Protein AF-A0A7X6IA04-F1 (afdb_monomer_lite)

Foldseek 3Di:
DDDDPDDPDPVVVVVVLVVCLVQQVVVHWDDDPPDPDTDHNVRSVVVVVVVVVVVCCVPVCVVCDDPCNPPVSVVVVVVVVVVVVVVVVVVVVVCCPDPVNCVVCVVVDDPPPDD

Sequence (115 aa):
MNTKWTYPFVKEYLRFVRKAFEITRAGGRIKIRWSDSPMDLQAWRREFINALDRRITKYGGLDGRGRKFDPDWQLWMCRDRHRLEDIRKRIRVYQFETREMQRRYGHLLARRDNF

Structure (mmCIF, N/CA/C/O backbone):
data_AF-A0A7X6IA04-F1
#
_entry.id   AF-A0A7X6IA04-F1
#
loop_
_atom_site.group_PDB
_atom_site.id
_atom_site.type_symbol
_atom_site.label_atom_id
_atom_site.label_alt_id
_atom_site.label_comp_id
_atom_site.label_asym_id
_atom_site.label_entity_id
_atom_site.label_seq_id
_atom_site.pdbx_PDB_ins_code
_atom_site.Cartn_x
_atom_site.Cartn_y
_atom_site.Cartn_z
_atom_site.occupancy
_atom_site.B_iso_or_equiv
_atom_site.auth_seq_id
_atom_site.auth_comp_id
_atom_site.auth_asym_id
_atom_site.auth_atom_id
_atom_site.pdbx_PDB_model_num
ATOM 1 N N . MET A 1 1 ? -3.483 -26.593 8.445 1.00 34.25 1 MET A N 1
ATOM 2 C CA . MET A 1 1 ? -3.410 -25.889 7.143 1.00 34.25 1 MET A CA 1
ATOM 3 C C . MET A 1 1 ? -3.422 -24.388 7.391 1.00 34.25 1 MET A C 1
ATOM 5 O O . MET A 1 1 ? -4.360 -23.897 8.000 1.00 34.25 1 MET A O 1
ATOM 9 N N . ASN A 1 2 ? -2.365 -23.667 7.008 1.00 36.56 2 ASN A N 1
ATOM 10 C CA . ASN A 1 2 ? -2.223 -22.239 7.300 1.00 36.56 2 ASN A CA 1
ATOM 11 C C . ASN A 1 2 ? -2.650 -21.434 6.062 1.00 36.56 2 ASN A C 1
ATOM 13 O O . ASN A 1 2 ? -1.851 -21.211 5.155 1.00 36.56 2 ASN A O 1
ATOM 17 N N . THR A 1 3 ? -3.924 -21.045 5.982 1.00 40.47 3 THR A N 1
ATOM 18 C CA . THR A 1 3 ? -4.472 -20.272 4.857 1.00 40.47 3 THR A CA 1
ATOM 19 C C . THR A 1 3 ? -3.782 -18.909 4.818 1.00 40.47 3 THR A C 1
ATOM 21 O O . THR A 1 3 ? -4.011 -18.040 5.663 1.00 40.47 3 THR A O 1
ATOM 24 N N . LYS A 1 4 ? -2.842 -18.717 3.888 1.00 41.28 4 LYS A N 1
ATOM 25 C CA . LYS A 1 4 ? -2.248 -17.404 3.612 1.00 41.28 4 LYS A CA 1
ATOM 26 C C . LYS A 1 4 ? -3.313 -16.550 2.928 1.00 41.28 4 LYS A C 1
ATOM 28 O O . LYS A 1 4 ? -3.732 -16.853 1.820 1.00 41.28 4 LYS A O 1
ATOM 33 N N . TRP A 1 5 ? -3.739 -15.482 3.596 1.00 45.62 5 TRP A N 1
ATOM 34 C CA . TRP A 1 5 ? -4.585 -14.454 2.996 1.00 45.62 5 TRP A CA 1
ATOM 35 C C . TRP A 1 5 ? -3.695 -13.564 2.128 1.00 45.62 5 TRP A C 1
ATOM 37 O O . TRP A 1 5 ? -3.150 -12.562 2.588 1.00 45.62 5 TRP A O 1
ATOM 47 N N . THR A 1 6 ? -3.455 -13.988 0.893 1.00 49.25 6 THR A N 1
ATOM 48 C CA . THR A 1 6 ? -2.916 -13.128 -0.164 1.00 49.25 6 THR A CA 1
ATOM 49 C C . THR A 1 6 ? -4.061 -12.326 -0.766 1.00 49.25 6 THR A C 1
ATOM 51 O O . THR A 1 6 ? -5.107 -12.895 -1.052 1.00 49.25 6 THR A O 1
ATOM 54 N N . TYR A 1 7 ? -3.866 -11.019 -0.950 1.00 54.97 7 TYR A N 1
ATOM 55 C CA . TYR A 1 7 ? -4.827 -10.137 -1.617 1.00 54.97 7 TYR A CA 1
ATOM 56 C C . TYR A 1 7 ? -4.460 -10.061 -3.103 1.00 54.97 7 TYR A C 1
ATOM 58 O O . TYR A 1 7 ? -3.542 -9.308 -3.439 1.00 54.97 7 TYR A O 1
ATOM 66 N N . PRO A 1 8 ? -5.102 -10.841 -3.992 1.00 52.44 8 PRO A N 1
ATOM 67 C CA . PRO A 1 8 ? -4.774 -10.831 -5.415 1.00 52.44 8 PRO A CA 1
ATOM 68 C C . PRO A 1 8 ? -5.023 -9.460 -6.058 1.00 52.44 8 PRO A C 1
ATOM 70 O O . PRO A 1 8 ? -4.357 -9.116 -7.032 1.00 52.44 8 PRO A O 1
ATOM 73 N N . PHE A 1 9 ? -5.918 -8.638 -5.489 1.00 61.72 9 PHE A N 1
ATOM 74 C CA . PHE A 1 9 ? -6.287 -7.345 -6.063 1.00 61.72 9 PHE A CA 1
ATOM 75 C C . PHE A 1 9 ? -6.304 -6.206 -5.032 1.00 61.72 9 PHE A C 1
ATOM 77 O O . PHE A 1 9 ? -6.894 -6.307 -3.956 1.00 61.72 9 PHE A O 1
ATOM 84 N N . VAL A 1 10 ? -5.734 -5.051 -5.404 1.00 69.88 10 VAL A N 1
ATOM 85 C CA . VAL A 1 10 ? -5.694 -3.816 -4.585 1.00 69.88 10 VAL A CA 1
ATOM 86 C C . VAL A 1 10 ? -7.090 -3.377 -4.118 1.00 69.88 10 VAL A C 1
ATOM 88 O O . VAL A 1 10 ? -7.248 -2.867 -3.009 1.00 69.88 10 VAL A O 1
ATOM 91 N N . LYS A 1 11 ? -8.123 -3.617 -4.936 1.00 72.50 11 LYS A N 1
ATOM 92 C CA . LYS A 1 11 ? -9.519 -3.268 -4.626 1.00 72.50 11 LYS A CA 1
ATOM 93 C C . LYS A 1 11 ? -10.055 -3.991 -3.386 1.00 72.50 11 LYS A C 1
ATOM 95 O O . LYS A 1 11 ? -10.816 -3.397 -2.625 1.00 72.50 11 LYS A O 1
ATOM 100 N N . GLU A 1 12 ? -9.652 -5.238 -3.159 1.00 77.50 12 GLU A N 1
ATOM 101 C CA . GLU A 1 12 ? -10.089 -6.016 -1.994 1.00 77.50 12 GLU A CA 1
ATOM 102 C C . GLU A 1 12 ? -9.461 -5.469 -0.716 1.00 77.50 12 GLU A C 1
ATOM 104 O O . GLU A 1 12 ? -10.163 -5.213 0.259 1.00 77.50 12 GLU A O 1
ATOM 109 N N . TYR A 1 13 ? -8.158 -5.181 -0.756 1.00 79.69 13 TYR A N 1
ATOM 110 C CA . TYR A 1 13 ? -7.449 -4.544 0.351 1.00 79.69 13 TYR A CA 1
ATOM 111 C C . TYR A 1 13 ? -8.097 -3.209 0.753 1.00 79.69 13 TYR A C 1
ATOM 113 O O . TYR A 1 13 ? -8.370 -2.985 1.931 1.00 79.69 13 TYR A O 1
ATOM 121 N N . LEU A 1 14 ? -8.419 -2.348 -0.221 1.00 83.56 14 LEU A N 1
ATOM 122 C CA . LEU A 1 14 ? -9.096 -1.073 0.045 1.00 83.56 14 LEU A CA 1
ATOM 123 C C . LEU A 1 14 ? -10.481 -1.264 0.677 1.00 83.56 14 LEU A C 1
ATOM 125 O O . LEU A 1 14 ? -10.855 -0.498 1.565 1.00 83.56 14 LEU A O 1
ATOM 129 N N . ARG A 1 15 ? -11.233 -2.290 0.261 1.00 87.88 15 ARG A N 1
ATOM 130 C CA . ARG A 1 15 ? -12.533 -2.624 0.859 1.00 87.88 15 ARG A CA 1
ATOM 131 C C . ARG A 1 15 ? -12.386 -3.018 2.330 1.00 87.88 15 ARG A C 1
ATOM 133 O O . ARG A 1 15 ? -13.140 -2.518 3.160 1.00 87.88 15 ARG A O 1
ATOM 140 N N . PHE A 1 16 ? -11.402 -3.856 2.662 1.00 87.25 16 PHE A N 1
ATOM 141 C CA . PHE A 1 16 ? -11.127 -4.238 4.051 1.00 87.25 16 PHE A CA 1
ATOM 142 C C . PHE A 1 16 ? -10.721 -3.043 4.910 1.00 87.25 16 PHE A C 1
ATOM 144 O O . PHE A 1 16 ? -11.240 -2.885 6.012 1.00 87.25 16 PHE A O 1
ATOM 151 N N . VAL A 1 17 ? -9.847 -2.174 4.394 1.00 89.94 17 VAL A N 1
ATOM 152 C CA . VAL A 1 17 ? -9.420 -0.960 5.105 1.00 89.94 17 VAL A CA 1
ATOM 153 C C . VAL A 1 17 ? -10.605 -0.032 5.376 1.00 89.94 17 VAL A C 1
ATOM 155 O O . VAL A 1 17 ? -10.752 0.446 6.499 1.00 89.94 17 VAL A O 1
ATOM 158 N N . ARG A 1 18 ? -11.481 0.194 4.387 1.00 92.75 18 ARG A N 1
ATOM 159 C CA . ARG A 1 18 ? -12.690 1.018 4.569 1.00 92.75 18 ARG A CA 1
ATOM 160 C C . ARG A 1 18 ? -13.604 0.445 5.647 1.00 92.75 18 ARG A C 1
ATOM 162 O O . ARG A 1 18 ? -13.927 1.153 6.594 1.00 92.75 18 ARG A O 1
ATOM 169 N N . LYS A 1 19 ? -13.915 -0.850 5.564 1.00 93.56 19 LYS A N 1
ATOM 170 C CA . LYS A 1 19 ? -14.762 -1.536 6.547 1.00 93.56 19 LYS A CA 1
ATOM 171 C C . LYS A 1 19 ? -14.167 -1.494 7.960 1.00 93.56 19 LYS A C 1
ATOM 173 O O . LYS A 1 19 ? -14.884 -1.291 8.932 1.00 93.56 19 LYS A O 1
ATOM 178 N N . ALA A 1 20 ? -12.849 -1.638 8.082 1.00 92.25 20 ALA A N 1
ATOM 179 C CA . ALA A 1 20 ? -12.140 -1.505 9.352 1.00 92.25 20 ALA A CA 1
ATOM 180 C C . ALA A 1 20 ? -12.291 -0.097 9.960 1.00 92.25 20 ALA A C 1
ATOM 182 O O . ALA A 1 20 ? -12.535 0.035 11.160 1.00 92.25 20 ALA A O 1
ATOM 183 N N . PHE A 1 21 ? -12.203 0.956 9.140 1.00 94.56 21 PHE A N 1
ATOM 184 C CA . PHE A 1 21 ? -12.451 2.329 9.591 1.00 94.56 21 PHE A CA 1
ATOM 185 C C . PHE A 1 21 ? -13.916 2.595 9.946 1.00 94.56 21 PHE A C 1
ATOM 187 O O . PHE A 1 21 ? -14.166 3.307 10.911 1.00 94.56 21 PHE A O 1
ATOM 194 N N . GLU A 1 22 ? -14.874 2.026 9.216 1.00 95.94 22 GLU A N 1
ATOM 195 C CA . GLU A 1 22 ? -16.302 2.124 9.551 1.00 95.94 22 GLU A CA 1
ATOM 196 C C . GLU A 1 22 ? -16.588 1.518 10.931 1.00 95.94 22 GLU A C 1
ATOM 198 O O . GLU A 1 22 ? -17.131 2.197 11.800 1.00 95.94 22 GLU A O 1
ATOM 203 N N . ILE A 1 23 ? -16.136 0.279 11.165 1.00 94.38 23 ILE A N 1
ATOM 204 C CA . ILE A 1 23 ? -16.326 -0.428 12.442 1.00 94.38 23 ILE A CA 1
ATOM 205 C C . ILE A 1 23 ? -15.687 0.348 13.595 1.00 94.38 23 ILE A C 1
ATOM 207 O O . ILE A 1 23 ? -16.315 0.553 14.631 1.00 94.38 23 ILE A O 1
ATOM 211 N N . THR A 1 24 ? -14.441 0.792 13.424 1.00 95.25 24 THR A N 1
ATOM 212 C CA . THR A 1 24 ? -13.710 1.476 14.500 1.00 95.25 24 THR A CA 1
ATOM 213 C C . THR A 1 24 ? -14.230 2.885 14.780 1.00 95.25 24 THR A C 1
ATOM 215 O O . THR A 1 24 ? -14.240 3.304 15.934 1.00 95.25 24 THR A O 1
ATOM 218 N N . ARG A 1 25 ? -14.730 3.613 13.770 1.00 94.38 25 ARG A N 1
ATOM 219 C CA . ARG A 1 25 ? -15.402 4.911 13.972 1.00 94.38 25 ARG A CA 1
ATOM 220 C C . ARG A 1 25 ? -16.729 4.786 14.709 1.00 94.38 25 ARG A C 1
ATOM 222 O O . ARG A 1 25 ? -17.074 5.693 15.454 1.00 94.38 25 ARG A O 1
ATOM 229 N N . ALA A 1 26 ? -17.429 3.668 14.543 1.00 95.31 26 ALA A N 1
ATOM 230 C CA . ALA A 1 26 ? -18.634 3.354 15.307 1.00 95.31 26 ALA A CA 1
ATOM 231 C C . ALA A 1 26 ? -18.341 2.905 16.758 1.00 95.31 26 ALA A C 1
ATOM 233 O O . ALA A 1 26 ? -19.249 2.464 17.454 1.00 95.31 26 ALA A O 1
ATOM 234 N N . GLY A 1 27 ? -17.084 2.974 17.217 1.00 93.88 27 GLY A N 1
ATOM 235 C CA . GLY A 1 27 ? -16.670 2.532 18.554 1.00 93.88 27 GLY A CA 1
ATOM 236 C C . GLY A 1 27 ? -16.366 1.034 18.658 1.00 93.88 27 GLY A C 1
ATOM 237 O O . GLY A 1 27 ? -16.009 0.548 19.731 1.00 93.88 27 GLY A O 1
ATOM 238 N N . GLY A 1 28 ? -16.465 0.293 17.553 1.00 94.31 28 GLY A N 1
ATOM 239 C CA . GLY A 1 28 ? -16.079 -1.111 17.492 1.00 94.31 28 GLY A CA 1
ATOM 240 C C . GLY A 1 28 ? -14.564 -1.312 17.579 1.00 94.31 28 GLY A C 1
ATOM 241 O O . GLY A 1 28 ? -13.763 -0.395 17.392 1.00 94.31 28 GLY A O 1
ATOM 242 N N . ARG A 1 29 ? -14.155 -2.558 17.824 1.00 94.50 29 ARG A N 1
ATOM 243 C CA . ARG A 1 29 ? -12.748 -2.974 17.801 1.00 94.50 29 ARG A CA 1
ATOM 244 C C . ARG A 1 29 ? -12.522 -4.009 16.713 1.00 94.50 29 ARG A C 1
ATOM 246 O O . ARG A 1 29 ? -13.395 -4.827 16.435 1.00 94.50 29 ARG A O 1
ATOM 253 N N . ILE A 1 30 ? -11.337 -3.989 16.120 1.00 92.25 30 ILE A N 1
ATOM 254 C CA . ILE A 1 30 ? -10.944 -4.937 15.075 1.00 92.25 30 ILE A CA 1
ATOM 255 C C . ILE A 1 30 ? -9.659 -5.653 15.468 1.00 92.25 30 ILE A C 1
ATOM 257 O O . ILE A 1 30 ? -8.755 -5.058 16.044 1.00 92.25 30 ILE A O 1
ATOM 261 N N . LYS A 1 31 ? -9.547 -6.933 15.126 1.00 91.06 31 LYS A N 1
ATOM 262 C CA . LYS A 1 31 ? -8.314 -7.702 15.304 1.00 91.06 31 LYS A CA 1
ATOM 263 C C . LYS A 1 31 ? -7.775 -8.085 13.935 1.00 91.06 31 LYS A C 1
ATOM 265 O O . LYS A 1 31 ? -8.478 -8.703 13.138 1.00 91.06 31 LYS A O 1
ATOM 270 N N . ILE A 1 32 ? -6.532 -7.708 13.659 1.0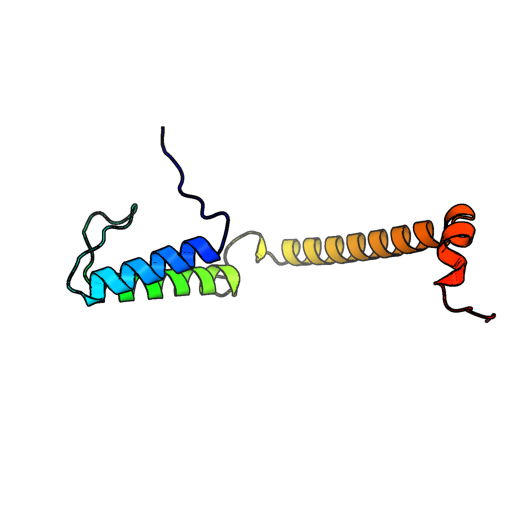0 86.44 32 ILE A N 1
ATOM 271 C CA . ILE A 1 32 ? -5.811 -8.181 12.473 1.00 86.44 32 ILE A CA 1
ATOM 272 C C . ILE A 1 32 ? -5.043 -9.451 12.822 1.00 86.44 32 ILE A C 1
ATOM 274 O O . ILE A 1 32 ? -4.652 -9.657 13.965 1.00 86.44 32 ILE A O 1
ATOM 278 N N . ARG A 1 33 ? -4.803 -10.303 11.824 1.00 84.50 33 ARG A N 1
ATOM 279 C CA . ARG A 1 33 ? -4.256 -11.654 12.020 1.00 84.50 33 ARG A CA 1
ATOM 280 C C . ARG A 1 33 ? -2.934 -11.710 12.796 1.00 84.50 33 ARG A C 1
ATOM 282 O O . ARG A 1 33 ? -2.701 -12.682 13.497 1.00 84.50 33 ARG A O 1
ATOM 289 N N . TRP A 1 34 ? -2.061 -10.726 12.606 1.00 77.75 34 TRP A N 1
ATOM 290 C CA . TRP A 1 34 ? -0.717 -10.681 13.196 1.00 77.75 34 TRP A CA 1
ATOM 291 C C . TRP A 1 34 ? -0.628 -9.783 14.436 1.00 77.75 34 TRP A C 1
ATOM 293 O O . TRP A 1 34 ? 0.469 -9.446 14.864 1.00 77.75 34 TRP A O 1
ATOM 303 N N . SER A 1 35 ? -1.766 -9.348 14.975 1.00 82.06 35 SER A N 1
ATOM 304 C CA . SER A 1 35 ? -1.831 -8.616 16.235 1.00 82.06 35 SER A CA 1
ATOM 305 C C . SER A 1 35 ? -2.575 -9.465 17.253 1.00 82.06 35 SER A C 1
ATOM 307 O O . SER A 1 35 ? -3.630 -10.020 16.941 1.00 82.06 35 SER A O 1
ATOM 309 N N . ASP A 1 36 ? -2.047 -9.552 18.470 1.00 83.19 36 ASP A N 1
ATOM 310 C CA . ASP A 1 36 ? -2.663 -10.346 19.533 1.00 83.19 36 ASP A CA 1
ATOM 311 C C . ASP A 1 36 ? -3.874 -9.644 20.164 1.00 83.19 36 ASP A C 1
ATOM 313 O O . ASP A 1 36 ? -4.821 -10.314 20.595 1.00 83.19 36 ASP A O 1
ATOM 317 N N . SER A 1 37 ? -3.917 -8.311 20.093 1.00 87.62 37 SER A N 1
ATOM 318 C CA . SER A 1 37 ? -4.924 -7.474 20.752 1.00 87.62 37 SER A CA 1
ATOM 319 C C . SER A 1 37 ? -5.895 -6.817 19.760 1.00 87.62 37 SER A C 1
ATOM 321 O O . SER A 1 37 ? -5.476 -6.346 18.700 1.00 87.62 37 SER A O 1
ATOM 323 N N . PRO A 1 38 ? -7.200 -6.727 20.088 1.00 93.19 38 PRO A N 1
ATOM 324 C CA . PRO A 1 38 ? -8.138 -5.901 19.336 1.00 93.19 38 PRO A CA 1
ATOM 325 C C . PRO A 1 38 ? -7.742 -4.422 19.408 1.00 93.19 38 PRO A C 1
ATOM 327 O O . PRO A 1 38 ? -7.446 -3.900 20.480 1.00 93.19 38 PRO A O 1
ATOM 330 N N . MET A 1 39 ? -7.784 -3.742 18.270 1.00 93.88 39 MET A N 1
ATOM 331 C CA . MET A 1 39 ? -7.477 -2.325 18.126 1.00 93.88 39 MET A CA 1
ATOM 332 C C . MET A 1 39 ? -8.755 -1.496 18.053 1.00 93.88 39 MET A C 1
ATOM 334 O O . MET A 1 39 ? -9.697 -1.846 17.337 1.00 93.88 39 MET A O 1
ATOM 338 N N . ASP A 1 40 ? -8.760 -0.380 18.773 1.00 95.62 40 ASP A N 1
ATOM 339 C CA . ASP A 1 40 ? -9.714 0.711 18.589 1.00 95.62 40 ASP A CA 1
ATOM 340 C C . ASP A 1 40 ? -9.320 1.601 17.395 1.00 95.62 40 ASP A C 1
ATOM 342 O O . ASP A 1 40 ? -8.369 1.317 16.660 1.00 95.62 40 ASP A O 1
ATOM 346 N N . LEU A 1 41 ? -10.052 2.697 17.185 1.00 94.56 41 LEU A N 1
ATOM 347 C CA . LEU A 1 41 ? -9.795 3.627 16.086 1.00 94.56 41 LEU A CA 1
ATOM 348 C C . LEU A 1 41 ? -8.384 4.225 16.113 1.00 94.56 41 LEU A C 1
ATOM 350 O O . LEU A 1 41 ? -7.763 4.371 15.057 1.00 94.56 41 LEU A O 1
ATOM 354 N N . GLN A 1 42 ? -7.877 4.591 17.291 1.00 94.75 42 GLN A N 1
ATOM 355 C CA . GLN A 1 42 ? -6.577 5.242 17.406 1.00 94.75 42 GLN A CA 1
ATOM 356 C C . GLN A 1 42 ? -5.454 4.247 17.109 1.00 94.75 42 GLN A C 1
ATOM 358 O O . GLN A 1 42 ? -4.550 4.551 16.322 1.00 94.75 42 GLN A O 1
ATOM 363 N N . ALA A 1 43 ? -5.537 3.049 17.687 1.00 93.06 43 ALA A N 1
ATOM 364 C CA . ALA A 1 43 ? -4.590 1.973 17.446 1.00 93.06 43 ALA A CA 1
ATOM 365 C C . ALA A 1 43 ? -4.623 1.517 15.978 1.00 93.06 43 ALA A C 1
ATOM 367 O O . ALA A 1 43 ? -3.571 1.401 15.346 1.00 93.06 43 ALA A O 1
ATOM 368 N N . TRP A 1 44 ? -5.816 1.364 15.394 1.00 94.19 44 TRP A N 1
ATOM 369 C CA . TRP A 1 44 ? -5.965 0.995 13.987 1.00 94.19 44 TRP A CA 1
ATOM 370 C C . TRP A 1 44 ? -5.375 2.046 13.045 1.00 94.19 44 TRP A C 1
ATOM 372 O O . TRP A 1 44 ? -4.634 1.706 12.122 1.00 94.19 44 TRP A O 1
ATOM 382 N N . ARG A 1 45 ? -5.652 3.335 13.283 1.00 92.69 45 ARG A N 1
ATOM 383 C CA . ARG A 1 45 ? -5.106 4.425 12.462 1.00 92.69 45 ARG A CA 1
ATOM 384 C C . ARG A 1 45 ? -3.579 4.430 12.487 1.00 92.69 45 ARG A C 1
ATOM 386 O O . ARG A 1 45 ? -2.962 4.615 11.439 1.00 92.69 45 ARG A O 1
ATOM 393 N N . ARG A 1 46 ? -2.978 4.206 13.659 1.00 92.62 46 ARG A N 1
ATOM 394 C CA . ARG A 1 46 ? -1.521 4.113 13.813 1.00 92.62 46 ARG A CA 1
ATOM 395 C C . ARG A 1 46 ? -0.952 2.932 13.030 1.00 92.62 46 ARG A C 1
ATOM 397 O O . ARG A 1 46 ? -0.020 3.115 12.254 1.00 92.62 46 ARG A O 1
ATOM 404 N N . GLU A 1 47 ? -1.542 1.749 13.177 1.00 91.38 47 GLU A N 1
ATOM 405 C CA . GLU A 1 47 ? -1.081 0.555 12.461 1.00 91.38 47 GLU A CA 1
ATOM 406 C C . GLU A 1 47 ? -1.217 0.708 10.942 1.00 91.38 47 GLU A C 1
ATOM 408 O O . GLU A 1 47 ? -0.315 0.328 10.194 1.00 91.38 47 GLU A O 1
ATOM 413 N N . PHE A 1 48 ? -2.304 1.326 10.475 1.00 90.00 48 PHE A N 1
ATOM 414 C CA . PHE A 1 48 ? -2.507 1.619 9.060 1.00 90.00 48 PHE A CA 1
ATOM 415 C C . PHE A 1 48 ? -1.421 2.548 8.497 1.00 90.00 48 PHE A C 1
ATOM 417 O O . PHE A 1 48 ? -0.852 2.247 7.447 1.00 90.00 48 PHE A O 1
ATOM 424 N N . ILE A 1 49 ? -1.088 3.635 9.205 1.00 88.00 49 ILE A N 1
ATOM 425 C CA . ILE A 1 49 ? -0.010 4.555 8.806 1.00 88.00 49 ILE A CA 1
ATOM 426 C C . ILE A 1 49 ? 1.335 3.823 8.790 1.00 88.00 49 ILE A C 1
ATOM 428 O O . ILE A 1 49 ? 2.029 3.864 7.780 1.00 88.00 49 ILE A O 1
ATOM 432 N N . ASN A 1 50 ? 1.662 3.064 9.838 1.00 85.69 50 ASN A N 1
ATOM 433 C CA . ASN A 1 50 ? 2.901 2.284 9.899 1.00 85.69 50 ASN A CA 1
ATOM 434 C C . ASN A 1 50 ? 2.994 1.244 8.772 1.00 85.69 50 ASN A C 1
ATOM 436 O O . ASN A 1 50 ? 4.079 0.911 8.297 1.00 85.69 50 ASN A O 1
ATOM 440 N N . ALA A 1 51 ? 1.870 0.654 8.364 1.00 84.94 51 ALA A N 1
ATOM 441 C CA . ALA A 1 51 ? 1.828 -0.288 7.250 1.00 84.94 51 ALA A CA 1
ATOM 442 C C . ALA A 1 51 ? 2.044 0.403 5.893 1.00 84.94 51 ALA A C 1
ATOM 444 O O . ALA A 1 51 ? 2.694 -0.178 5.019 1.00 84.94 51 ALA A O 1
ATOM 445 N N . LEU A 1 52 ? 1.515 1.618 5.712 1.00 82.06 52 LEU A N 1
ATOM 446 C CA . LEU A 1 52 ? 1.795 2.441 4.535 1.00 82.06 52 LEU A CA 1
ATOM 447 C C . LEU A 1 52 ? 3.263 2.843 4.490 1.00 82.06 52 LEU A C 1
ATOM 449 O O . LEU A 1 52 ? 3.898 2.638 3.460 1.00 82.06 52 LEU A O 1
ATOM 453 N N . ASP A 1 53 ? 3.796 3.323 5.609 1.00 75.62 53 ASP A N 1
ATOM 454 C CA . ASP A 1 53 ? 5.182 3.757 5.722 1.00 75.62 53 ASP A CA 1
ATOM 455 C C . ASP A 1 53 ? 6.133 2.612 5.357 1.00 75.62 53 ASP A C 1
ATOM 457 O O . ASP A 1 53 ? 6.849 2.703 4.371 1.00 75.62 53 ASP A O 1
ATOM 461 N N . ARG A 1 54 ? 5.981 1.429 5.973 1.00 76.81 54 ARG A N 1
ATOM 462 C CA . ARG A 1 54 ? 6.737 0.212 5.602 1.00 76.81 54 ARG A CA 1
ATOM 463 C C . ARG A 1 54 ? 6.681 -0.126 4.106 1.00 76.81 54 ARG A C 1
ATOM 465 O O . ARG A 1 54 ? 7.655 -0.631 3.547 1.00 76.81 54 ARG A O 1
ATOM 472 N N . ARG A 1 55 ? 5.543 0.093 3.436 1.00 73.88 55 ARG A N 1
ATOM 473 C CA . ARG A 1 55 ? 5.422 -0.142 1.984 1.00 73.88 55 ARG A CA 1
ATOM 474 C C . ARG A 1 55 ? 6.141 0.935 1.182 1.00 73.88 55 ARG A C 1
ATOM 476 O O . ARG A 1 55 ? 6.822 0.587 0.219 1.00 73.88 55 ARG A O 1
ATOM 483 N N . ILE A 1 56 ? 5.999 2.198 1.571 1.00 70.56 56 ILE A N 1
ATOM 484 C CA . ILE A 1 56 ? 6.710 3.322 0.960 1.00 70.56 56 ILE A CA 1
ATOM 485 C C . ILE A 1 56 ? 8.212 3.112 1.124 1.00 70.56 56 ILE A C 1
ATOM 487 O O . ILE A 1 56 ? 8.920 3.137 0.128 1.00 70.56 56 ILE A O 1
ATOM 491 N N . THR A 1 57 ? 8.700 2.770 2.311 1.00 68.19 57 THR A N 1
ATOM 492 C CA . THR A 1 57 ? 10.123 2.510 2.552 1.00 68.19 57 THR A CA 1
ATOM 493 C C . THR A 1 57 ? 10.631 1.328 1.719 1.00 68.19 57 THR A C 1
ATOM 495 O O . THR A 1 57 ? 11.666 1.422 1.053 1.00 68.19 57 THR A O 1
ATOM 498 N N . LYS A 1 58 ? 9.847 0.241 1.629 1.00 64.94 58 LYS A N 1
ATOM 499 C CA . LYS A 1 58 ? 10.194 -0.948 0.833 1.00 64.94 58 LYS A CA 1
ATOM 500 C C . LYS A 1 58 ? 10.269 -0.679 -0.673 1.00 64.94 58 LYS A C 1
ATOM 502 O O . LYS A 1 58 ? 11.137 -1.255 -1.338 1.00 64.94 58 LYS A O 1
ATOM 507 N N . TYR A 1 59 ? 9.347 0.100 -1.241 1.00 66.00 59 TYR A N 1
ATOM 508 C CA . TYR A 1 59 ? 9.249 0.310 -2.697 1.00 66.00 59 TYR A CA 1
ATOM 509 C C . TYR A 1 59 ? 9.860 1.627 -3.179 1.00 66.00 59 TYR A C 1
ATOM 511 O O . TYR A 1 59 ? 10.404 1.656 -4.275 1.00 66.00 59 TYR A O 1
ATOM 519 N N . GLY A 1 60 ? 9.824 2.669 -2.356 1.00 61.62 60 GLY A N 1
ATOM 520 C CA . GLY A 1 60 ? 10.480 3.959 -2.576 1.00 61.62 60 GLY A CA 1
ATOM 521 C C . GLY A 1 60 ? 11.991 3.924 -2.356 1.00 61.62 60 GLY A C 1
ATOM 522 O O . GLY A 1 60 ? 12.670 4.901 -2.638 1.00 61.62 60 GLY A O 1
ATOM 523 N N . GLY A 1 61 ? 12.533 2.797 -1.889 1.00 58.81 61 GLY A N 1
ATOM 524 C CA . GLY A 1 61 ? 13.972 2.552 -1.869 1.00 58.81 61 GLY A CA 1
ATOM 525 C C . GLY A 1 61 ? 14.727 3.148 -0.685 1.00 58.81 61 GLY A C 1
ATOM 526 O O . GLY A 1 61 ? 15.949 3.063 -0.652 1.00 58.81 61 GLY A O 1
ATOM 527 N N . LEU A 1 62 ? 14.010 3.692 0.298 1.00 58.59 62 LEU A N 1
ATOM 528 C CA . LEU A 1 62 ? 14.584 4.395 1.447 1.00 58.59 62 LEU A CA 1
ATOM 529 C C . LEU A 1 62 ? 15.342 3.469 2.410 1.00 58.59 62 LEU A C 1
ATOM 531 O O . LEU A 1 62 ? 16.249 3.920 3.097 1.00 58.59 62 LEU A O 1
ATOM 535 N N . ASP A 1 63 ? 15.022 2.171 2.428 1.00 60.62 63 ASP A N 1
ATOM 536 C CA . ASP A 1 63 ? 15.718 1.212 3.297 1.00 60.62 63 ASP A CA 1
ATOM 537 C C . ASP A 1 63 ? 17.067 0.735 2.740 1.00 60.62 63 ASP A C 1
ATOM 539 O O . ASP A 1 63 ? 17.807 0.085 3.479 1.00 60.62 63 ASP A O 1
ATOM 543 N N . GLY A 1 64 ? 17.375 0.992 1.456 1.00 57.56 64 GLY A N 1
ATOM 544 C CA . GLY A 1 64 ? 18.653 0.643 0.808 1.00 57.56 64 GLY A CA 1
ATOM 545 C C . GLY A 1 64 ? 19.079 -0.833 0.898 1.00 57.56 64 GLY A C 1
ATOM 546 O O . GLY A 1 64 ? 20.211 -1.174 0.570 1.00 57.56 64 GLY A O 1
ATOM 547 N N . ARG A 1 65 ? 18.206 -1.727 1.380 1.00 56.00 65 ARG A N 1
ATOM 548 C CA . ARG A 1 65 ? 18.563 -3.087 1.805 1.00 56.00 65 ARG A CA 1
ATOM 549 C C . ARG A 1 65 ? 18.005 -4.167 0.883 1.00 56.00 65 ARG A C 1
ATOM 551 O O . ARG A 1 65 ? 16.804 -4.236 0.621 1.00 56.00 65 ARG A O 1
ATOM 558 N N . GLY A 1 66 ? 18.890 -5.060 0.438 1.00 60.84 66 GLY A N 1
ATOM 559 C CA . GLY A 1 66 ? 18.581 -6.241 -0.373 1.00 60.84 66 GLY A CA 1
ATOM 560 C C . GLY A 1 66 ? 19.164 -6.187 -1.788 1.00 60.84 66 GLY A C 1
ATOM 561 O O . GLY A 1 66 ? 19.543 -5.125 -2.270 1.00 60.84 66 GLY A O 1
ATOM 562 N N . ARG A 1 67 ? 19.181 -7.340 -2.475 1.00 55.41 67 ARG A N 1
ATOM 563 C CA . ARG A 1 67 ? 19.821 -7.541 -3.794 1.00 55.41 67 ARG A CA 1
ATOM 564 C C . ARG A 1 67 ? 19.455 -6.478 -4.835 1.00 55.41 67 ARG A C 1
ATOM 566 O O . ARG A 1 67 ? 20.275 -6.146 -5.665 1.00 55.41 67 ARG A O 1
ATOM 573 N N . LYS A 1 68 ? 18.250 -5.900 -4.769 1.00 56.25 68 LYS A N 1
ATOM 574 C CA . LYS A 1 68 ? 17.787 -4.863 -5.707 1.00 56.25 68 LYS A CA 1
ATOM 575 C C . LYS A 1 68 ? 18.490 -3.499 -5.600 1.00 56.25 68 LYS A C 1
ATOM 577 O O . LYS A 1 68 ? 18.331 -2.667 -6.491 1.00 56.25 68 LYS A O 1
ATOM 582 N N . PHE A 1 69 ? 19.204 -3.272 -4.504 1.00 63.31 69 PHE A N 1
ATOM 583 C CA . PHE A 1 69 ? 19.987 -2.063 -4.241 1.00 63.31 69 PHE A CA 1
ATOM 584 C C . PHE A 1 69 ? 21.484 -2.279 -4.460 1.00 63.31 69 PHE A C 1
ATOM 586 O O . PHE A 1 69 ? 22.253 -1.332 -4.349 1.00 63.31 69 PHE A O 1
ATOM 593 N N . ASP A 1 70 ? 21.886 -3.511 -4.771 1.00 69.88 70 ASP A N 1
ATOM 594 C CA . ASP A 1 70 ? 23.251 -3.826 -5.156 1.00 69.88 70 ASP A CA 1
ATOM 595 C C . ASP A 1 70 ? 23.567 -3.131 -6.501 1.00 69.88 70 ASP A C 1
ATOM 597 O O . ASP A 1 70 ? 22.780 -3.278 -7.449 1.00 69.88 70 ASP A O 1
ATOM 601 N N . PRO A 1 71 ? 24.664 -2.355 -6.601 1.00 71.69 71 PRO A N 1
ATOM 602 C CA . PRO A 1 71 ? 25.048 -1.677 -7.836 1.00 71.69 71 PRO A CA 1
ATOM 603 C C . PRO A 1 71 ? 25.151 -2.629 -9.026 1.00 71.69 71 PRO A C 1
ATOM 605 O O . PRO A 1 71 ? 24.681 -2.300 -10.118 1.00 71.69 71 PRO A O 1
ATOM 608 N N . ASP A 1 72 ? 25.675 -3.836 -8.806 1.00 74.56 72 ASP A N 1
ATOM 609 C CA . ASP A 1 72 ? 25.805 -4.828 -9.862 1.00 74.56 72 ASP A CA 1
ATOM 610 C C . ASP A 1 72 ? 24.422 -5.278 -10.310 1.00 74.56 72 ASP A C 1
ATOM 612 O O . ASP A 1 72 ? 24.132 -5.295 -11.505 1.00 74.56 72 ASP A O 1
ATOM 616 N N . TRP A 1 73 ? 23.516 -5.579 -9.376 1.00 72.94 73 TRP A N 1
ATOM 617 C CA . TRP A 1 73 ? 22.146 -5.974 -9.714 1.00 72.94 73 TRP A CA 1
ATOM 618 C C . TRP A 1 73 ? 21.416 -4.923 -10.554 1.00 72.94 73 TRP A C 1
ATOM 620 O O . TRP A 1 73 ? 20.723 -5.276 -11.511 1.00 72.94 73 TRP A O 1
ATOM 630 N N . GLN A 1 74 ? 21.560 -3.638 -10.220 1.00 69.38 74 GLN A N 1
ATOM 631 C CA . GLN A 1 74 ? 20.958 -2.566 -11.014 1.00 69.38 74 GLN A CA 1
ATOM 632 C C . GLN A 1 74 ? 21.544 -2.524 -12.428 1.00 69.38 74 GLN A C 1
ATOM 634 O O . GLN A 1 74 ? 20.799 -2.387 -13.401 1.00 69.38 74 GLN A O 1
ATOM 639 N N . LEU A 1 75 ? 22.856 -2.731 -12.552 1.00 72.06 75 LEU A N 1
ATOM 640 C CA . LEU A 1 75 ? 23.551 -2.800 -13.832 1.00 72.06 75 LEU A CA 1
ATOM 641 C C . LEU A 1 75 ? 23.072 -3.992 -14.683 1.00 72.06 75 LEU A C 1
ATOM 643 O O . LEU A 1 75 ? 22.784 -3.827 -15.871 1.00 72.06 75 LEU A O 1
ATOM 647 N N . TRP A 1 76 ? 22.921 -5.174 -14.073 1.00 69.12 76 TRP A N 1
ATOM 648 C CA . TRP A 1 76 ? 22.378 -6.376 -14.716 1.00 69.12 76 TRP A CA 1
ATOM 649 C C . TRP A 1 76 ? 20.935 -6.161 -15.189 1.00 69.12 76 TRP A C 1
ATOM 651 O O . TRP A 1 76 ? 20.628 -6.440 -16.345 1.00 69.12 76 TRP A O 1
ATOM 661 N N . MET A 1 77 ? 20.067 -5.585 -14.352 1.00 69.75 77 MET A N 1
ATOM 662 C CA . MET A 1 77 ? 18.671 -5.304 -14.713 1.00 69.75 77 MET A CA 1
ATOM 663 C C . MET A 1 77 ? 18.545 -4.279 -15.848 1.00 69.75 77 MET A C 1
ATOM 665 O O . MET A 1 77 ? 17.691 -4.433 -16.723 1.00 69.75 77 MET A O 1
ATOM 669 N N . CYS A 1 78 ? 19.394 -3.247 -15.871 1.00 72.44 78 CYS A N 1
ATOM 670 C CA . CYS A 1 78 ? 19.446 -2.292 -16.980 1.00 72.44 78 CYS A CA 1
ATOM 671 C C . CYS A 1 78 ? 19.876 -2.970 -18.288 1.00 72.44 78 CYS A C 1
ATOM 673 O O . CYS A 1 78 ? 19.243 -2.760 -19.325 1.00 72.44 78 CYS A O 1
ATOM 675 N N . ARG A 1 79 ? 20.906 -3.825 -18.246 1.00 72.25 79 ARG A N 1
ATOM 676 C CA . ARG A 1 79 ? 21.354 -4.602 -19.415 1.00 72.25 79 ARG A CA 1
ATOM 677 C C . ARG A 1 79 ? 20.263 -5.542 -19.928 1.00 72.25 79 ARG A C 1
ATOM 679 O O . ARG A 1 79 ? 19.997 -5.557 -21.129 1.00 72.25 79 ARG A O 1
ATOM 686 N N . ASP A 1 80 ? 19.594 -6.266 -19.035 1.00 73.69 80 ASP A N 1
ATOM 687 C CA . ASP A 1 80 ? 18.496 -7.170 -19.392 1.00 73.69 80 ASP A CA 1
ATOM 688 C C . ASP A 1 80 ? 17.309 -6.416 -19.990 1.00 73.69 80 ASP A C 1
ATOM 690 O O . ASP A 1 80 ? 16.750 -6.843 -21.000 1.00 73.69 80 ASP A O 1
ATOM 694 N N . ARG A 1 81 ? 16.963 -5.247 -19.439 1.00 71.81 81 ARG A N 1
ATOM 695 C CA . ARG A 1 81 ? 15.938 -4.374 -20.018 1.00 71.81 81 ARG A CA 1
ATOM 696 C C . ARG A 1 81 ? 16.292 -3.969 -21.448 1.00 71.81 81 ARG A C 1
ATOM 698 O O . ARG A 1 81 ? 15.450 -4.118 -22.331 1.00 71.81 81 ARG A O 1
ATOM 705 N N . HIS A 1 82 ? 17.511 -3.486 -21.689 1.00 75.38 82 HIS A N 1
ATOM 706 C CA . HIS A 1 82 ? 17.948 -3.112 -23.037 1.00 75.38 82 HIS A CA 1
ATOM 707 C C . HIS A 1 82 ? 17.908 -4.305 -23.997 1.00 75.38 82 HIS A C 1
ATOM 709 O O . HIS A 1 82 ? 17.404 -4.182 -25.112 1.00 75.38 82 HIS A O 1
ATOM 715 N N . ARG A 1 83 ? 18.343 -5.486 -23.543 1.00 68.75 83 ARG A N 1
ATOM 716 C CA . ARG A 1 83 ? 18.287 -6.721 -24.332 1.00 68.75 83 ARG A CA 1
ATOM 717 C C . ARG A 1 83 ? 16.853 -7.115 -24.688 1.00 68.75 83 ARG A C 1
ATOM 719 O O . ARG A 1 83 ? 16.593 -7.501 -25.825 1.00 68.75 83 ARG A O 1
ATOM 726 N N . LEU A 1 84 ? 15.916 -7.003 -23.747 1.00 67.50 84 LEU A N 1
ATOM 727 C CA . LEU A 1 84 ? 14.496 -7.276 -23.984 1.00 67.50 84 LEU A CA 1
ATOM 728 C C . LEU A 1 84 ? 13.858 -6.250 -24.927 1.00 67.50 84 LEU A C 1
ATOM 730 O O . LEU A 1 84 ? 13.069 -6.632 -25.791 1.00 67.50 84 LEU A O 1
ATOM 734 N N . GLU A 1 85 ? 14.200 -4.967 -24.798 1.00 70.62 85 GLU A N 1
ATOM 735 C CA . GLU A 1 85 ? 13.751 -3.922 -25.724 1.00 70.62 85 GLU A CA 1
ATOM 736 C C . GLU A 1 85 ? 14.269 -4.178 -27.147 1.00 70.62 85 GLU A C 1
ATOM 738 O O . GLU A 1 85 ? 13.499 -4.072 -28.103 1.00 70.62 85 GLU A O 1
ATOM 743 N N . ASP A 1 86 ? 15.526 -4.592 -27.298 1.00 71.56 86 ASP A N 1
ATOM 744 C CA . ASP A 1 86 ? 16.108 -4.952 -28.592 1.00 71.56 86 ASP A CA 1
ATOM 745 C C . ASP A 1 86 ? 15.478 -6.208 -29.192 1.00 71.56 86 ASP A C 1
ATOM 747 O O . ASP A 1 86 ? 15.126 -6.214 -30.372 1.00 71.56 86 ASP A O 1
ATOM 751 N N . IL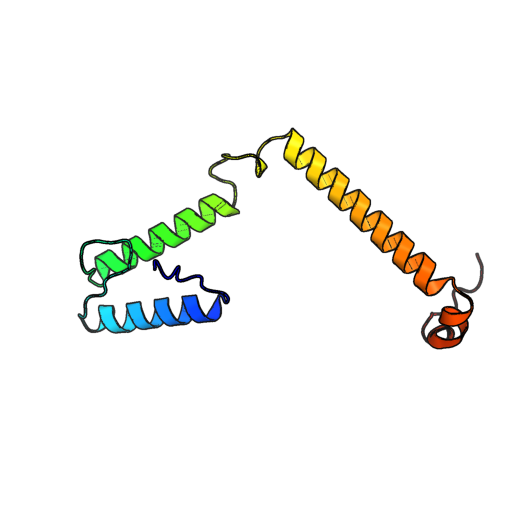E A 1 87 ? 15.255 -7.255 -28.392 1.00 66.75 87 ILE A N 1
ATOM 752 C CA . ILE A 1 87 ? 14.517 -8.447 -28.833 1.00 66.75 87 ILE A CA 1
ATOM 753 C C . ILE A 1 87 ? 13.105 -8.055 -29.273 1.00 66.75 87 ILE A C 1
ATOM 755 O O . ILE A 1 87 ? 12.656 -8.471 -30.337 1.00 66.75 87 ILE A O 1
ATOM 759 N N . ARG A 1 88 ? 12.410 -7.204 -28.512 1.00 60.72 88 ARG A N 1
ATOM 760 C CA . ARG A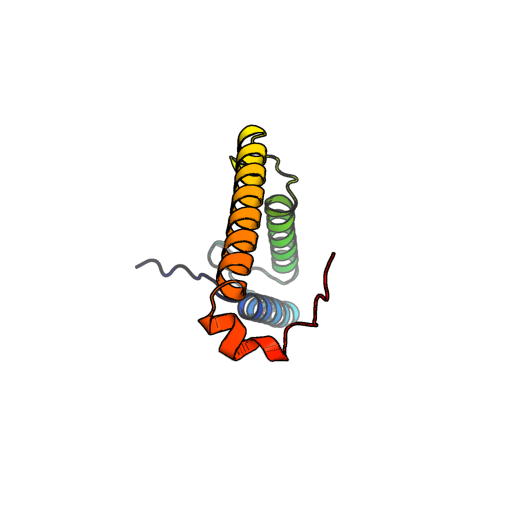 1 88 ? 11.063 -6.733 -28.853 1.00 60.72 88 ARG A CA 1
ATOM 761 C C . ARG A 1 88 ? 11.050 -5.909 -30.143 1.00 60.72 88 ARG A C 1
ATOM 763 O O . ARG A 1 88 ? 10.135 -6.080 -30.946 1.00 60.72 88 ARG A O 1
ATOM 770 N N . LYS A 1 89 ? 12.051 -5.053 -30.378 1.00 64.25 89 LYS A N 1
ATOM 771 C CA . LYS A 1 89 ? 12.229 -4.340 -31.657 1.00 64.25 89 LYS A CA 1
ATOM 772 C C . LYS A 1 89 ? 12.475 -5.320 -32.801 1.00 64.25 89 LYS A C 1
ATOM 774 O O . LYS A 1 89 ? 11.828 -5.192 -33.830 1.00 64.25 89 LYS A O 1
ATOM 779 N N . ARG A 1 90 ? 13.335 -6.326 -32.614 1.00 59.28 90 ARG A N 1
ATOM 780 C CA . ARG A 1 90 ? 13.606 -7.363 -33.624 1.00 59.28 90 ARG A CA 1
ATOM 781 C C . ARG A 1 90 ? 12.365 -8.189 -33.943 1.00 59.28 90 ARG A C 1
ATOM 783 O O . ARG A 1 90 ? 12.068 -8.378 -35.109 1.00 59.28 90 ARG A O 1
ATOM 790 N N . ILE A 1 91 ? 11.600 -8.621 -32.941 1.00 57.28 91 ILE A N 1
ATOM 791 C CA . ILE A 1 91 ? 10.330 -9.336 -33.150 1.00 57.28 91 ILE A CA 1
ATOM 792 C C . ILE A 1 91 ? 9.341 -8.453 -33.912 1.00 57.28 91 ILE A C 1
ATOM 794 O O . ILE A 1 91 ? 8.698 -8.931 -34.839 1.00 57.28 91 ILE A O 1
ATOM 798 N N . ARG A 1 92 ? 9.258 -7.159 -33.571 1.00 51.88 92 ARG A N 1
ATOM 799 C CA . ARG A 1 92 ? 8.442 -6.192 -34.312 1.00 51.88 92 ARG A CA 1
ATOM 800 C C . ARG A 1 92 ? 8.877 -6.138 -35.781 1.00 51.88 92 ARG A C 1
ATOM 802 O O . ARG A 1 92 ? 8.035 -6.266 -36.653 1.00 51.88 92 ARG A O 1
ATOM 809 N N . VAL A 1 93 ? 10.176 -6.029 -36.049 1.00 52.69 93 VAL A N 1
ATOM 810 C CA . VAL A 1 93 ? 10.744 -6.032 -37.408 1.00 52.69 93 VAL A CA 1
ATOM 811 C C . VAL A 1 93 ? 10.411 -7.339 -38.150 1.00 52.69 93 VAL A C 1
ATOM 813 O O . VAL A 1 93 ? 9.796 -7.290 -39.209 1.00 52.69 93 VAL A O 1
ATOM 816 N N . TYR A 1 94 ? 10.649 -8.508 -37.546 1.00 50.09 94 TYR A N 1
ATOM 817 C CA . TYR A 1 94 ? 10.318 -9.813 -38.142 1.00 50.09 94 TYR A CA 1
ATOM 818 C C . TYR A 1 94 ? 8.814 -10.003 -38.410 1.00 50.09 94 TYR A C 1
ATOM 820 O O . TYR A 1 94 ? 8.430 -10.609 -39.410 1.00 50.09 94 TYR A O 1
ATOM 828 N N . GLN A 1 95 ? 7.941 -9.471 -37.552 1.00 47.78 95 GLN A N 1
ATOM 829 C CA . GLN A 1 95 ? 6.490 -9.525 -37.751 1.00 47.78 95 GLN A CA 1
ATOM 830 C C . GLN A 1 95 ? 5.985 -8.561 -38.833 1.00 47.78 95 GLN A C 1
ATOM 832 O O . GLN A 1 95 ? 4.872 -8.750 -39.306 1.00 47.78 95 GLN A O 1
ATOM 837 N N . PHE A 1 96 ? 6.763 -7.560 -39.256 1.00 51.12 96 PHE A N 1
ATOM 838 C CA . PHE A 1 96 ? 6.363 -6.624 -40.317 1.00 51.12 96 PHE A CA 1
ATOM 839 C C . PHE A 1 96 ? 7.117 -6.825 -41.643 1.00 51.12 96 PHE A C 1
ATOM 841 O O . PHE A 1 96 ? 6.654 -6.334 -42.670 1.00 51.12 96 PHE A O 1
ATOM 848 N N . GLU A 1 97 ? 8.221 -7.577 -41.656 1.00 53.06 97 GLU A N 1
ATOM 849 C CA . GLU A 1 97 ? 9.033 -7.833 -42.861 1.00 53.06 97 GLU A CA 1
ATOM 850 C C . GLU A 1 97 ? 8.723 -9.160 -43.573 1.00 53.06 97 GLU A C 1
ATOM 852 O O . GLU A 1 97 ? 9.184 -9.393 -44.689 1.00 53.06 97 GLU A O 1
ATOM 857 N N . THR A 1 98 ? 7.918 -10.047 -42.982 1.00 62.12 98 THR A N 1
ATOM 858 C CA . THR A 1 98 ? 7.506 -11.277 -43.676 1.00 62.12 98 THR A CA 1
ATOM 859 C C . THR A 1 98 ? 6.484 -10.972 -44.776 1.00 62.12 98 THR A C 1
ATOM 861 O O . THR A 1 98 ? 5.531 -10.214 -44.573 1.00 62.12 98 THR A O 1
ATOM 864 N N . ARG A 1 99 ? 6.639 -11.614 -45.949 1.00 63.78 99 ARG A N 1
ATOM 865 C CA . ARG A 1 99 ? 5.726 -11.460 -47.106 1.00 63.78 99 ARG A CA 1
ATOM 866 C C . ARG A 1 99 ? 4.253 -11.649 -46.730 1.00 63.78 99 ARG A C 1
ATOM 868 O O . ARG A 1 99 ? 3.381 -10.981 -47.277 1.00 63.78 99 ARG A O 1
ATOM 875 N N . GLU A 1 100 ? 3.968 -12.544 -45.786 1.00 59.25 100 GLU A N 1
ATOM 876 C CA . GLU A 1 100 ? 2.603 -12.836 -45.349 1.00 59.25 100 GLU A CA 1
ATOM 877 C C . GLU A 1 100 ? 1.981 -11.697 -44.518 1.00 59.25 100 GLU A C 1
ATOM 879 O O . GLU A 1 100 ? 0.799 -11.387 -44.683 1.00 59.25 100 GLU A O 1
ATOM 884 N N . MET A 1 101 ? 2.776 -11.006 -43.695 1.00 57.38 101 MET A N 1
ATOM 885 C CA . MET A 1 101 ? 2.316 -9.853 -42.912 1.00 57.38 101 MET A CA 1
ATOM 886 C C . MET A 1 101 ? 2.214 -8.583 -43.761 1.00 57.38 101 MET A C 1
ATOM 888 O O . MET A 1 101 ? 1.239 -7.849 -43.608 1.00 57.38 101 MET A O 1
ATOM 892 N N . GLN A 1 102 ? 3.119 -8.368 -44.727 1.00 63.47 102 GLN A N 1
ATOM 893 C CA . GLN A 1 102 ? 2.943 -7.326 -45.752 1.00 63.47 102 GLN A CA 1
ATOM 894 C C . GLN A 1 102 ? 1.649 -7.534 -46.548 1.00 63.47 102 GLN A C 1
ATOM 896 O O . GLN A 1 102 ? 0.902 -6.584 -46.771 1.00 63.47 102 GLN A O 1
ATOM 901 N N . ARG A 1 103 ? 1.326 -8.780 -46.917 1.00 66.12 103 ARG A N 1
ATOM 902 C CA . ARG A 1 103 ? 0.073 -9.096 -47.614 1.00 66.12 103 ARG A CA 1
ATOM 903 C C . ARG A 1 103 ? -1.166 -8.820 -46.751 1.00 66.12 103 ARG A C 1
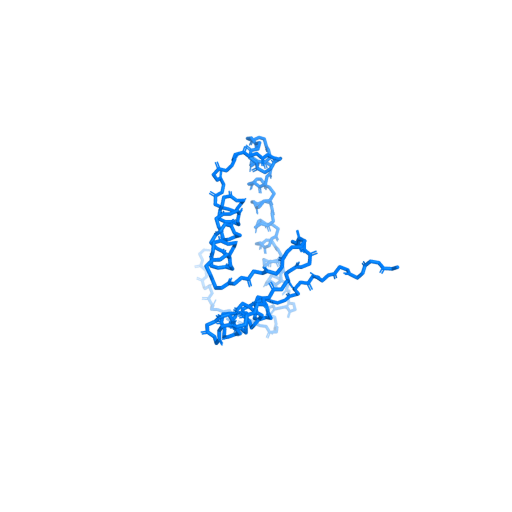ATOM 905 O O . ARG A 1 103 ? -2.146 -8.296 -47.270 1.00 66.12 103 ARG A O 1
ATOM 912 N N . ARG A 1 104 ? -1.156 -9.179 -45.458 1.00 60.91 104 ARG A N 1
ATOM 913 C CA . ARG A 1 104 ? -2.329 -9.028 -44.566 1.00 60.91 104 ARG A CA 1
ATOM 914 C C . ARG A 1 104 ? -2.516 -7.612 -44.020 1.00 60.91 104 ARG A C 1
ATOM 916 O O . ARG A 1 104 ? -3.650 -7.162 -43.901 1.00 60.91 104 ARG A O 1
ATOM 923 N N . TYR A 1 105 ? -1.431 -6.911 -43.707 1.00 59.81 105 TYR A N 1
ATOM 924 C CA . TYR A 1 105 ? -1.460 -5.640 -42.974 1.00 59.81 105 TYR A CA 1
ATOM 925 C C . TYR A 1 105 ? -0.784 -4.484 -43.720 1.00 59.81 105 TYR A C 1
ATOM 927 O O . TYR A 1 105 ? -0.706 -3.383 -43.184 1.00 59.81 105 TYR A O 1
ATOM 935 N N . GLY A 1 106 ? -0.342 -4.688 -44.967 1.00 61.22 106 GLY A N 1
ATOM 936 C CA . GLY A 1 106 ? 0.318 -3.657 -45.778 1.00 61.22 106 GLY A CA 1
ATOM 937 C C . GLY A 1 106 ? -0.525 -2.404 -46.023 1.00 61.22 106 GLY A C 1
ATOM 938 O O . GLY A 1 106 ? 0.032 -1.333 -46.212 1.00 61.22 106 GLY A O 1
ATOM 939 N N . HIS A 1 107 ? -1.853 -2.507 -45.938 1.00 65.88 107 HIS A N 1
ATOM 940 C CA . HIS A 1 107 ? -2.770 -1.367 -46.027 1.00 65.88 107 HIS A CA 1
ATOM 941 C C . HIS A 1 107 ? -2.806 -0.492 -44.755 1.00 65.88 107 HIS A C 1
ATOM 943 O O . HIS A 1 107 ? -3.282 0.636 -44.816 1.00 65.88 107 HIS A O 1
ATOM 949 N N . LEU A 1 108 ? -2.320 -0.998 -43.611 1.00 56.06 108 LEU A N 1
ATOM 950 C CA . LEU A 1 108 ? -2.206 -0.260 -42.340 1.00 56.06 108 LEU A CA 1
ATOM 951 C C . LEU A 1 108 ? -0.810 0.334 -42.123 1.00 56.06 108 LEU A C 1
ATOM 953 O O . LEU A 1 108 ? -0.604 1.129 -41.206 1.00 56.06 108 LEU A O 1
ATOM 957 N N . LEU A 1 109 ? 0.162 -0.072 -42.937 1.00 55.41 109 LEU A N 1
ATOM 958 C CA . LEU A 1 109 ? 1.494 0.507 -42.928 1.00 55.41 109 LEU A CA 1
ATOM 959 C C . LEU A 1 109 ? 1.449 1.766 -43.795 1.00 55.41 109 LEU A C 1
ATOM 961 O O . LEU A 1 109 ? 1.149 1.694 -44.985 1.00 55.41 109 LEU A O 1
ATOM 965 N N . ALA A 1 110 ? 1.727 2.930 -43.201 1.00 48.66 110 ALA A N 1
ATOM 966 C CA . ALA A 1 110 ? 1.939 4.148 -43.976 1.00 48.66 110 ALA A CA 1
ATOM 967 C C . ALA A 1 110 ? 3.020 3.858 -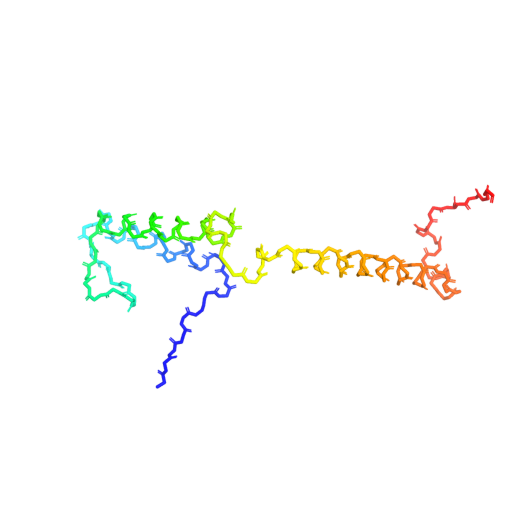45.025 1.00 48.66 110 ALA A C 1
ATOM 969 O O . ALA A 1 110 ? 4.080 3.336 -44.662 1.00 48.66 110 ALA A O 1
ATOM 970 N N . ARG A 1 111 ? 2.741 4.147 -46.306 1.00 48.44 111 ARG A N 1
ATOM 971 C CA . ARG A 1 111 ? 3.726 4.031 -47.387 1.00 48.44 111 ARG A CA 1
ATOM 972 C C . ARG A 1 111 ? 4.964 4.808 -46.970 1.00 48.44 111 ARG A C 1
ATOM 974 O O . ARG A 1 111 ? 4.974 6.035 -46.964 1.00 48.44 111 ARG A O 1
ATOM 981 N N . ARG A 1 112 ? 5.998 4.083 -46.559 1.00 47.06 112 ARG A N 1
ATOM 982 C CA . ARG A 1 112 ? 7.328 4.640 -46.395 1.00 47.06 112 ARG A CA 1
ATOM 983 C C . ARG A 1 112 ? 7.930 4.612 -47.791 1.00 47.06 112 ARG A C 1
ATOM 985 O O . ARG A 1 112 ? 8.664 3.692 -48.128 1.00 47.06 112 ARG A O 1
ATOM 992 N N . ASP A 1 113 ? 7.493 5.552 -48.621 1.00 40.81 113 ASP A N 1
ATOM 993 C CA . ASP A 1 113 ? 8.093 5.770 -49.929 1.00 40.81 113 ASP A CA 1
ATOM 994 C C . ASP A 1 113 ? 9.551 6.208 -49.690 1.00 40.81 113 ASP A C 1
ATOM 996 O O . ASP A 1 113 ? 9.809 7.249 -49.093 1.00 40.81 113 ASP A O 1
ATOM 1000 N N . ASN A 1 114 ? 10.463 5.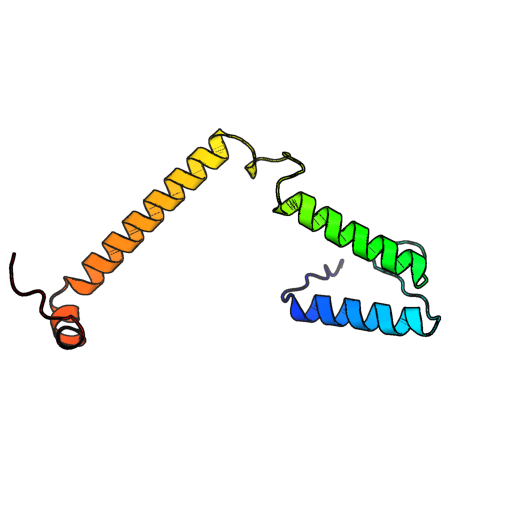301 -50.049 1.00 37.28 114 ASN A N 1
ATOM 1001 C CA . ASN A 1 114 ? 11.874 5.443 -50.419 1.00 37.28 114 ASN A CA 1
ATOM 1002 C C . ASN A 1 114 ? 12.702 6.587 -49.787 1.00 37.28 114 ASN A C 1
ATOM 1004 O O . ASN A 1 114 ? 12.567 7.749 -50.165 1.00 37.28 114 ASN A O 1
ATOM 1008 N N . PHE A 1 115 ? 13.663 6.200 -48.938 1.00 35.12 115 PHE A N 1
ATOM 1009 C CA . PHE A 1 115 ? 14.967 6.865 -48.804 1.00 35.12 115 PHE A CA 1
ATOM 1010 C C . PHE A 1 115 ? 16.042 5.944 -49.377 1.00 35.12 115 PHE A C 1
ATOM 1012 O O . PHE A 1 115 ? 15.907 4.716 -49.156 1.00 35.12 115 PHE A O 1
#

pLDDT: mean 70.86, std 16.92, range [34.25, 95.94]

Secondary structure (DSSP, 8-state):
-------SSHHHHHHHHHHHHHHHHTT--B--TT-SS-B-HHHHHHHHHHHHHHHHHHHHSTT--SGGGSHHHHHHHHHHHHHHHHHHHHHHHHHHHSHHHHHHHTTTS------

Radius of gyration: 25.63 Å; chains: 1; bounding box: 44×33×71 Å

Organism: NCBI:txid2606439